Protein AF-A0A501XZV4-F1 (afdb_monomer_lite)

Foldseek 3Di:
DPVVVVVVVVVVLVVLLVVLVVCVVVVHEEEDEPVNVVSHPCVVFNKDFQVRCVVVQKHFAPPFDFNYKYKDADPPPRDIDIGTIHGPVRIDHHDDPDPDDD

pLDDT: mean 86.06, std 11.5, range [52.31, 96.38]

Sequence (102 aa):
MKARNENQKDKAKLELTIKICQHLLMGKIICLDDSQINCWPNANFPIISPTEAKKRGLVLKNGQTPVCSYSFTLSNANGRGSGYYYLASQFKPKPIKKPEAA

Secondary structure (DSSP, 8-state):
--HHHHHHHHHHHHHHHHHHHHHHHTT--EEEEHHHHTTS-TTTS-EE-HHHHHHTTEEEPTTPPPSEEEEEEETTTTEEEEEEEEEGGGEEEPP-------

Radius of gyration: 17.84 Å; chains: 1; bounding box: 44×31×60 Å

Structure (mmCIF, N/CA/C/O backbone):
data_AF-A0A501XZV4-F1
#
_entry.id   AF-A0A501XZV4-F1
#
loop_
_atom_site.group_PDB
_atom_site.id
_atom_site.type_symbol
_atom_site.label_atom_id
_atom_site.label_alt_id
_atom_site.label_comp_id
_atom_site.label_asym_id
_atom_site.label_entity_id
_atom_site.label_seq_id
_atom_site.pdbx_PDB_ins_code
_atom_site.Cartn_x
_atom_site.Cartn_y
_atom_site.Cartn_z
_atom_site.occupancy
_atom_site.B_iso_or_equiv
_atom_site.auth_seq_id
_atom_site.auth_comp_id
_atom_site.auth_asym_id
_atom_site.auth_atom_id
_atom_site.pdbx_PDB_model_num
ATOM 1 N N . MET A 1 1 ? 24.907 7.080 -26.825 1.00 52.31 1 MET A N 1
ATOM 2 C CA . MET A 1 1 ? 24.151 5.918 -26.297 1.00 52.31 1 MET A CA 1
ATOM 3 C C . MET A 1 1 ? 23.460 6.247 -24.956 1.00 52.31 1 MET A C 1
ATOM 5 O O . MET A 1 1 ? 23.897 5.749 -23.930 1.00 52.31 1 MET A O 1
ATOM 9 N N . LYS A 1 2 ? 22.404 7.081 -24.916 1.00 52.72 2 LYS A N 1
ATOM 10 C CA . LYS A 1 2 ? 21.666 7.392 -23.659 1.00 52.72 2 LYS A CA 1
ATOM 11 C C . LYS A 1 2 ? 20.240 6.807 -23.600 1.00 52.72 2 LYS A C 1
ATOM 13 O O . LYS A 1 2 ? 19.822 6.358 -22.542 1.00 52.72 2 LYS A O 1
ATOM 18 N N . ALA A 1 3 ? 19.560 6.666 -24.740 1.00 53.62 3 ALA A N 1
ATOM 19 C CA . ALA A 1 3 ? 18.152 6.243 -24.809 1.00 53.62 3 ALA A CA 1
ATOM 20 C C . ALA A 1 3 ? 17.858 4.778 -24.401 1.00 53.62 3 ALA A C 1
ATOM 22 O O . ALA A 1 3 ? 16.745 4.459 -23.993 1.00 53.62 3 ALA A O 1
ATOM 23 N N . ARG A 1 4 ? 18.833 3.856 -24.485 1.00 53.22 4 ARG A N 1
ATOM 24 C CA . ARG A 1 4 ? 18.612 2.435 -24.127 1.00 53.22 4 ARG A CA 1
ATOM 25 C C . ARG A 1 4 ? 18.395 2.216 -22.622 1.00 53.22 4 ARG A C 1
ATOM 27 O O . ARG A 1 4 ? 17.662 1.303 -22.258 1.00 53.22 4 ARG A O 1
ATOM 34 N N . ASN A 1 5 ? 18.995 3.051 -21.768 1.00 56.56 5 ASN A N 1
ATOM 35 C CA . ASN A 1 5 ? 18.925 2.898 -20.310 1.00 56.56 5 ASN A CA 1
ATOM 36 C C . ASN A 1 5 ? 17.642 3.485 -19.702 1.00 56.56 5 ASN A C 1
ATOM 38 O O . ASN A 1 5 ? 17.173 2.986 -18.682 1.00 56.56 5 ASN A O 1
ATOM 42 N N . GLU A 1 6 ? 17.067 4.522 -20.314 1.00 60.22 6 GLU A N 1
ATOM 43 C CA . GLU A 1 6 ? 15.799 5.124 -19.871 1.00 60.22 6 GLU A CA 1
ATOM 44 C C . GLU A 1 6 ? 14.633 4.160 -20.117 1.00 60.22 6 GLU A C 1
ATOM 46 O O . GLU A 1 6 ? 13.923 3.814 -19.176 1.00 60.22 6 GLU A O 1
ATOM 51 N N . ASN A 1 7 ? 14.567 3.562 -21.312 1.00 70.50 7 ASN A N 1
ATOM 52 C CA . ASN A 1 7 ? 13.572 2.535 -21.639 1.00 70.50 7 ASN A CA 1
ATOM 53 C C . ASN A 1 7 ? 13.592 1.326 -20.685 1.00 70.50 7 ASN A C 1
ATOM 55 O O . ASN A 1 7 ? 12.547 0.740 -20.417 1.00 70.50 7 ASN A O 1
ATOM 59 N N . GLN A 1 8 ? 14.756 0.935 -20.153 1.00 79.25 8 GLN A N 1
ATOM 60 C CA . GLN A 1 8 ? 14.845 -0.172 -19.191 1.00 79.25 8 GLN A CA 1
ATOM 61 C C . GLN A 1 8 ? 14.338 0.211 -17.797 1.00 79.25 8 GLN A C 1
ATOM 63 O O . GLN A 1 8 ? 13.650 -0.584 -17.158 1.00 79.25 8 GLN A O 1
ATOM 68 N N . LYS A 1 9 ? 14.651 1.423 -17.323 1.00 80.81 9 LYS A N 1
ATOM 69 C CA . LYS A 1 9 ? 14.154 1.917 -16.030 1.00 80.81 9 LYS A CA 1
ATOM 70 C C . LYS A 1 9 ? 12.647 2.135 -16.064 1.00 80.81 9 LYS A C 1
ATOM 72 O O . LYS A 1 9 ? 11.963 1.776 -15.109 1.00 80.81 9 LYS A O 1
ATOM 77 N N . ASP A 1 10 ? 12.136 2.676 -17.162 1.00 86.50 10 ASP A N 1
ATOM 78 C CA . ASP A 1 10 ? 10.704 2.895 -17.336 1.00 86.50 10 ASP A CA 1
ATOM 79 C C . ASP A 1 10 ? 9.958 1.569 -17.492 1.00 86.50 10 ASP A C 1
ATOM 81 O O . ASP A 1 10 ? 8.922 1.378 -16.859 1.00 86.50 10 ASP A O 1
ATOM 85 N N . LYS A 1 11 ? 10.541 0.592 -18.201 1.00 90.12 11 LYS A N 1
ATOM 86 C CA . LYS A 1 11 ? 10.029 -0.785 -18.225 1.00 90.12 11 LYS A CA 1
ATOM 87 C C . LYS A 1 11 ? 9.940 -1.389 -16.819 1.00 90.12 11 LYS A C 1
ATOM 89 O O . LYS A 1 11 ? 8.889 -1.907 -16.462 1.00 90.12 11 LYS A O 1
ATOM 94 N N . ALA A 1 12 ? 10.993 -1.283 -16.008 1.00 89.81 12 ALA A N 1
ATOM 95 C CA . ALA A 1 12 ? 10.995 -1.828 -14.648 1.00 89.81 12 ALA A CA 1
ATOM 96 C C . ALA A 1 12 ? 9.933 -1.168 -13.747 1.00 89.81 12 ALA A C 1
ATOM 98 O O . ALA A 1 12 ? 9.274 -1.850 -12.961 1.00 89.81 12 ALA A O 1
ATOM 99 N N . LYS A 1 13 ? 9.727 0.150 -13.881 1.00 90.06 13 LYS A N 1
ATOM 100 C CA . LYS A 1 13 ? 8.642 0.859 -13.184 1.00 90.06 13 LYS A CA 1
ATOM 101 C C . LYS A 1 13 ? 7.271 0.354 -13.625 1.00 90.06 13 LYS A C 1
ATOM 103 O O . LYS A 1 13 ? 6.446 0.057 -12.769 1.00 90.06 13 LYS A O 1
ATOM 108 N N . LEU A 1 14 ? 7.044 0.211 -14.933 1.00 91.50 14 LEU A N 1
ATOM 109 C CA . LEU A 1 14 ? 5.783 -0.300 -15.477 1.00 91.50 14 LEU A CA 1
ATOM 110 C C . LEU A 1 14 ? 5.494 -1.726 -14.998 1.00 91.50 14 LEU A C 1
ATOM 112 O O . LEU A 1 14 ? 4.387 -2.002 -14.545 1.00 91.50 14 LEU A O 1
ATOM 116 N N . GLU A 1 15 ? 6.485 -2.618 -15.038 1.00 94.12 15 GLU A N 1
ATOM 117 C CA . GLU A 1 15 ? 6.359 -3.990 -14.532 1.00 94.12 15 GLU A CA 1
ATOM 118 C C . GLU A 1 15 ? 6.001 -4.011 -13.041 1.00 94.12 15 GLU A C 1
ATOM 120 O O . GLU A 1 15 ? 5.116 -4.761 -12.620 1.00 94.12 15 GLU A O 1
ATOM 125 N N . LEU A 1 16 ? 6.633 -3.149 -12.239 1.00 93.75 16 LEU A N 1
ATOM 126 C CA . LEU A 1 16 ? 6.326 -3.023 -10.819 1.00 93.75 16 LEU A CA 1
ATOM 127 C C . LEU A 1 16 ? 4.914 -2.469 -10.581 1.00 93.75 16 LEU A C 1
ATOM 129 O O . LEU A 1 16 ? 4.183 -3.017 -9.757 1.00 93.75 16 LEU A O 1
ATOM 133 N N . THR A 1 17 ? 4.495 -1.437 -11.315 1.00 93.50 17 THR A N 1
ATOM 134 C CA . THR A 1 17 ? 3.130 -0.898 -11.238 1.00 93.50 17 THR A CA 1
ATOM 135 C C . THR A 1 17 ? 2.093 -1.958 -11.613 1.00 93.50 17 THR A C 1
ATOM 137 O O . THR A 1 17 ? 1.113 -2.131 -10.890 1.00 93.50 17 THR A O 1
ATOM 140 N N . ILE A 1 18 ? 2.320 -2.731 -12.681 1.00 94.31 18 ILE A N 1
ATOM 141 C CA . ILE A 1 18 ? 1.440 -3.844 -13.072 1.00 94.31 18 ILE A CA 1
ATOM 142 C C . ILE A 1 18 ? 1.355 -4.877 -11.945 1.00 94.31 18 ILE A C 1
ATOM 144 O O . ILE A 1 18 ? 0.257 -5.296 -11.573 1.00 94.31 18 ILE A O 1
ATOM 148 N N . LYS A 1 19 ? 2.495 -5.249 -11.352 1.00 94.56 19 LYS A N 1
ATOM 149 C CA . LYS A 1 19 ? 2.544 -6.188 -10.225 1.00 94.56 19 LYS A CA 1
ATOM 150 C C . LYS A 1 19 ? 1.756 -5.673 -9.017 1.00 94.56 19 LYS A C 1
ATOM 152 O O . LYS A 1 19 ? 1.031 -6.455 -8.401 1.00 94.56 19 LYS A O 1
ATOM 157 N N . ILE A 1 20 ? 1.864 -4.383 -8.691 1.00 94.06 20 ILE A N 1
ATOM 158 C CA . ILE A 1 20 ? 1.079 -3.734 -7.628 1.00 94.06 20 ILE A CA 1
ATOM 159 C C . ILE A 1 20 ? -0.420 -3.861 -7.927 1.00 94.06 20 ILE A C 1
ATOM 161 O O . ILE A 1 20 ? -1.174 -4.338 -7.080 1.00 94.06 20 ILE A O 1
ATOM 165 N N . CYS A 1 21 ? -0.850 -3.506 -9.141 1.00 94.00 21 CYS A N 1
ATOM 166 C CA . CYS A 1 21 ? -2.251 -3.604 -9.552 1.00 94.00 21 CYS A CA 1
ATOM 167 C C . CYS A 1 21 ? -2.788 -5.039 -9.455 1.00 94.00 21 CYS A C 1
ATOM 169 O O . CYS A 1 21 ? -3.894 -5.250 -8.966 1.00 94.00 21 CYS A O 1
ATOM 171 N N . GLN A 1 22 ? -1.999 -6.036 -9.861 1.00 95.12 22 GLN A N 1
ATOM 172 C CA . GLN A 1 22 ? -2.376 -7.444 -9.718 1.00 95.12 22 GLN A CA 1
ATOM 173 C C . GLN A 1 22 ? -2.573 -7.837 -8.249 1.00 95.12 22 GLN A C 1
ATOM 175 O O . GLN A 1 22 ? -3.563 -8.486 -7.922 1.00 95.12 22 GLN A O 1
ATOM 180 N N . HIS A 1 23 ? -1.681 -7.415 -7.347 1.00 93.56 23 HIS A N 1
ATOM 181 C CA . HIS A 1 23 ? -1.828 -7.701 -5.915 1.00 93.56 23 HIS A CA 1
ATOM 182 C C . HIS A 1 23 ? -3.084 -7.047 -5.332 1.00 93.56 23 HIS A C 1
ATOM 184 O O . HIS A 1 23 ? -3.814 -7.703 -4.590 1.00 93.56 23 HIS A O 1
ATOM 190 N N . LEU A 1 24 ? -3.377 -5.804 -5.729 1.00 91.00 24 LEU A N 1
ATOM 191 C CA . LEU A 1 24 ? -4.600 -5.098 -5.345 1.00 91.00 24 LEU A CA 1
ATOM 192 C C . LEU A 1 24 ? -5.860 -5.842 -5.798 1.00 91.00 24 LEU A C 1
ATOM 194 O O . LEU A 1 24 ? -6.761 -6.050 -4.990 1.00 91.00 24 LEU A O 1
ATOM 198 N N . LEU A 1 25 ? -5.903 -6.296 -7.054 1.00 92.44 25 LEU A N 1
ATOM 199 C CA . LEU A 1 25 ? -7.024 -7.081 -7.584 1.00 92.44 25 LEU A CA 1
ATOM 200 C C . LEU A 1 25 ? -7.211 -8.410 -6.841 1.00 92.44 25 LEU A C 1
ATOM 202 O O . LEU A 1 25 ? -8.336 -8.856 -6.646 1.00 92.44 25 LEU A O 1
ATOM 206 N N . MET A 1 26 ? -6.115 -9.032 -6.403 1.00 92.50 26 MET A N 1
ATOM 207 C CA . MET A 1 26 ? -6.141 -10.281 -5.638 1.00 92.50 26 MET A CA 1
ATOM 208 C C . MET A 1 26 ? -6.394 -10.080 -4.136 1.00 92.50 26 MET A C 1
ATOM 210 O O . MET A 1 26 ? -6.456 -11.068 -3.405 1.00 92.50 26 MET A O 1
ATOM 214 N N . GLY A 1 27 ? -6.466 -8.836 -3.651 1.00 89.06 27 GLY A N 1
ATOM 215 C CA . GLY A 1 27 ? -6.551 -8.535 -2.220 1.00 89.06 27 GLY A CA 1
ATOM 216 C C . GLY A 1 27 ? -5.319 -8.981 -1.418 1.00 89.06 27 GLY A C 1
ATOM 217 O O . GLY A 1 27 ? -5.427 -9.250 -0.223 1.00 89.06 27 GLY A O 1
ATOM 218 N N . LYS A 1 28 ? -4.150 -9.099 -2.060 1.00 92.00 28 LYS A N 1
ATOM 219 C CA . LYS A 1 28 ? -2.895 -9.513 -1.417 1.00 92.00 28 LYS A CA 1
ATOM 220 C C . LYS A 1 28 ? -2.067 -8.300 -1.010 1.00 92.00 28 LYS A C 1
ATOM 222 O O . LYS A 1 28 ? -1.948 -7.338 -1.762 1.00 92.00 28 LYS A O 1
ATOM 227 N N . ILE A 1 29 ? -1.429 -8.389 0.154 1.00 91.62 29 ILE A N 1
ATOM 228 C CA . ILE A 1 29 ? -0.465 -7.383 0.610 1.00 91.62 29 ILE A CA 1
ATOM 229 C C . ILE A 1 29 ? 0.794 -7.484 -0.254 1.00 91.62 29 ILE A C 1
ATOM 231 O O . ILE A 1 29 ? 1.326 -8.577 -0.449 1.00 91.62 29 ILE A O 1
ATOM 235 N N . ILE A 1 30 ? 1.286 -6.344 -0.738 1.00 93.00 30 ILE A N 1
ATOM 236 C CA . ILE A 1 30 ? 2.584 -6.249 -1.412 1.00 93.00 30 ILE A CA 1
ATOM 237 C C . ILE A 1 30 ? 3.631 -5.597 -0.502 1.00 93.00 30 ILE A C 1
ATOM 239 O O . ILE A 1 30 ? 3.359 -4.594 0.156 1.00 93.00 30 ILE A O 1
ATOM 243 N N . CYS A 1 31 ? 4.837 -6.157 -0.474 1.00 91.81 31 CYS A N 1
ATOM 244 C CA . CYS A 1 31 ? 5.976 -5.569 0.229 1.00 91.81 31 CYS A CA 1
ATOM 245 C C . CYS A 1 31 ? 6.753 -4.671 -0.738 1.00 91.81 31 CYS A C 1
ATOM 247 O O . CYS A 1 31 ? 7.189 -5.157 -1.783 1.00 91.81 31 CYS A O 1
ATOM 249 N N . LEU A 1 32 ? 6.926 -3.393 -0.398 1.00 90.06 32 LEU A N 1
ATOM 250 C CA . LEU A 1 32 ? 7.664 -2.419 -1.205 1.00 90.06 32 LEU A CA 1
ATOM 251 C C . LEU A 1 32 ? 8.738 -1.723 -0.365 1.00 90.06 32 LEU A C 1
ATOM 253 O O . LEU A 1 32 ? 8.506 -1.366 0.788 1.00 90.06 32 LEU A O 1
ATOM 257 N N . ASP A 1 33 ? 9.906 -1.484 -0.945 1.00 86.56 33 ASP A N 1
ATOM 258 C CA . ASP A 1 33 ? 10.886 -0.569 -0.355 1.00 86.56 33 ASP A CA 1
ATOM 259 C C . ASP A 1 33 ? 10.512 0.896 -0.639 1.00 86.56 33 ASP A C 1
ATOM 261 O O . ASP A 1 33 ? 9.723 1.194 -1.536 1.00 86.56 33 ASP A O 1
ATOM 265 N N . ASP A 1 34 ? 11.104 1.833 0.101 1.00 79.25 34 ASP A N 1
ATOM 266 C CA . ASP A 1 34 ? 10.789 3.269 0.006 1.00 79.25 34 ASP A CA 1
ATOM 267 C C . ASP A 1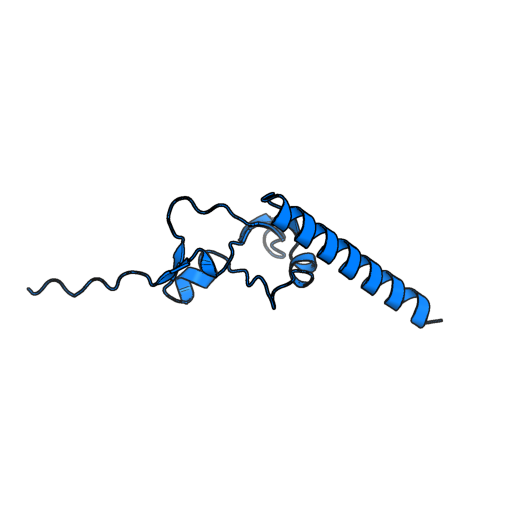 34 ? 10.887 3.822 -1.434 1.00 79.25 34 ASP A C 1
ATOM 269 O O . ASP A 1 34 ? 10.005 4.529 -1.919 1.00 79.25 34 ASP A O 1
ATOM 273 N N . SER A 1 35 ? 11.902 3.397 -2.194 1.00 83.56 35 SER A N 1
ATOM 274 C CA . SER A 1 35 ? 12.073 3.796 -3.600 1.00 83.56 35 SER A CA 1
ATOM 275 C C . SER A 1 35 ? 10.988 3.243 -4.534 1.00 83.56 35 SER A C 1
ATOM 277 O O . SER A 1 35 ? 10.696 3.848 -5.571 1.00 83.56 35 SER A O 1
ATOM 279 N N . GLN A 1 36 ? 10.373 2.117 -4.166 1.00 88.25 36 GLN A N 1
ATOM 280 C CA . GLN A 1 36 ? 9.349 1.415 -4.937 1.00 88.25 36 GLN A CA 1
ATOM 281 C C . GLN A 1 36 ? 7.943 1.977 -4.708 1.00 88.25 36 GLN A C 1
ATOM 283 O O . GLN A 1 36 ? 7.091 1.837 -5.586 1.00 88.25 36 GLN A O 1
ATOM 288 N N . ILE A 1 37 ? 7.704 2.664 -3.583 1.00 86.81 37 ILE A N 1
ATOM 289 C CA . ILE A 1 37 ? 6.417 3.312 -3.272 1.00 86.81 37 ILE A CA 1
ATOM 290 C C . ILE A 1 37 ? 5.997 4.298 -4.371 1.00 86.81 37 ILE A C 1
ATOM 292 O O . ILE A 1 37 ? 4.814 4.406 -4.684 1.00 86.81 37 ILE A O 1
ATOM 296 N N . ASN A 1 38 ? 6.956 4.941 -5.042 1.00 86.94 38 ASN A N 1
ATOM 297 C CA . ASN A 1 38 ? 6.688 5.857 -6.157 1.00 86.94 38 ASN A CA 1
ATOM 298 C C . ASN A 1 38 ? 6.016 5.192 -7.373 1.00 86.94 38 ASN A C 1
ATOM 300 O O . ASN A 1 38 ? 5.470 5.893 -8.220 1.00 86.94 38 ASN A O 1
ATOM 304 N N . CYS A 1 39 ? 6.052 3.860 -7.483 1.00 91.38 39 CYS A N 1
ATOM 305 C CA . CYS A 1 39 ? 5.392 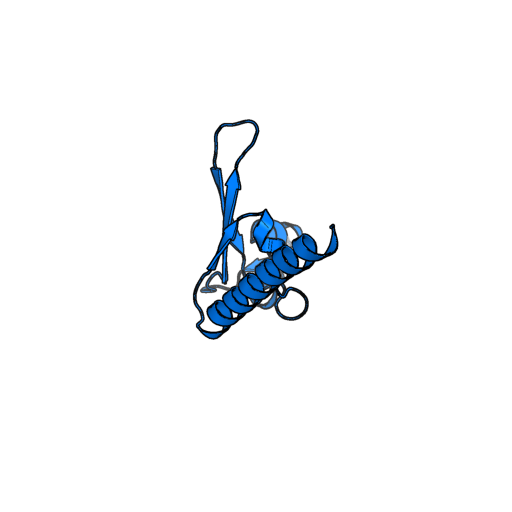3.120 -8.565 1.00 91.38 39 CYS A CA 1
ATOM 306 C C . CYS A 1 39 ? 3.918 2.806 -8.262 1.00 91.38 39 CYS A C 1
ATOM 308 O O . CYS A 1 39 ? 3.240 2.177 -9.080 1.00 91.38 39 CYS A O 1
ATOM 310 N N . TRP A 1 40 ? 3.417 3.213 -7.092 1.00 91.94 40 TRP A N 1
ATOM 311 C CA . TRP A 1 40 ? 2.028 3.014 -6.712 1.00 91.94 40 TRP A CA 1
ATOM 312 C C . TRP A 1 40 ? 1.078 3.840 -7.604 1.00 91.94 40 TRP A C 1
ATOM 314 O O . TRP A 1 40 ? 1.325 5.032 -7.806 1.00 91.94 40 TRP A O 1
ATOM 324 N N . PRO A 1 41 ? -0.038 3.269 -8.103 1.00 91.25 41 PRO A N 1
ATOM 325 C CA . PRO A 1 41 ? -1.026 3.966 -8.939 1.00 91.25 41 PRO A CA 1
ATOM 326 C C . PRO A 1 41 ? -1.904 4.935 -8.117 1.00 91.25 41 PRO A C 1
ATOM 328 O O . PRO A 1 41 ? -3.125 4.795 -8.008 1.00 91.25 41 PRO A O 1
ATOM 331 N N . ASN A 1 42 ? -1.267 5.936 -7.508 1.00 86.50 42 ASN A N 1
ATOM 332 C CA . ASN A 1 42 ? -1.840 6.807 -6.480 1.00 86.50 42 ASN A CA 1
ATOM 333 C C . ASN A 1 42 ? -3.006 7.678 -6.980 1.00 86.50 42 ASN A C 1
ATOM 335 O O . ASN A 1 42 ? -3.857 8.060 -6.184 1.00 86.50 42 ASN A O 1
ATOM 339 N N . ALA A 1 43 ? -3.067 7.962 -8.287 1.00 85.31 43 ALA A N 1
ATOM 340 C CA . ALA A 1 43 ? -4.145 8.744 -8.899 1.00 85.31 43 ALA A CA 1
ATOM 341 C C . ALA A 1 43 ? -5.527 8.094 -8.715 1.00 85.31 43 ALA A C 1
ATOM 343 O O . ALA A 1 43 ? -6.515 8.789 -8.500 1.00 85.31 43 ALA A O 1
ATOM 344 N N . ASN A 1 44 ? -5.590 6.761 -8.767 1.00 87.56 44 ASN A N 1
ATOM 345 C CA . ASN A 1 44 ? -6.834 6.006 -8.626 1.00 87.56 44 ASN A CA 1
ATOM 346 C C . ASN A 1 44 ? -6.969 5.366 -7.241 1.00 87.56 44 ASN A C 1
ATOM 348 O O . ASN A 1 44 ? -8.082 5.203 -6.744 1.00 87.56 44 ASN A O 1
ATOM 352 N N . PHE A 1 45 ? -5.846 5.015 -6.611 1.00 91.25 45 PHE A N 1
ATOM 353 C CA . PHE A 1 45 ? -5.824 4.269 -5.355 1.00 91.25 45 PHE A CA 1
ATOM 354 C C . PHE A 1 45 ? -4.933 4.969 -4.331 1.00 91.25 45 PHE A C 1
ATOM 356 O O . PHE A 1 45 ? -3.845 4.476 -4.034 1.00 91.25 45 PHE A O 1
ATOM 363 N N . PRO A 1 46 ? -5.351 6.126 -3.793 1.00 93.19 46 PRO A N 1
ATOM 364 C CA . PRO A 1 46 ? -4.525 6.868 -2.859 1.00 93.19 46 PRO A CA 1
ATOM 365 C C . PRO A 1 46 ? -4.236 6.042 -1.606 1.00 93.19 46 PRO A C 1
ATOM 367 O O . PRO A 1 46 ? -5.163 5.521 -0.978 1.00 93.19 46 PRO A 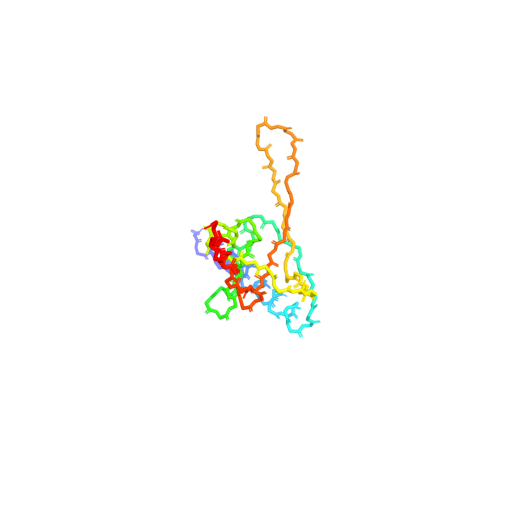O 1
ATOM 370 N N . ILE A 1 47 ? -2.961 5.947 -1.229 1.00 93.94 47 ILE A N 1
ATOM 371 C CA . ILE A 1 47 ? -2.525 5.267 -0.005 1.00 93.94 47 ILE A CA 1
ATOM 372 C C . ILE A 1 47 ? -2.035 6.247 1.051 1.00 93.94 47 ILE A C 1
ATOM 374 O O . ILE A 1 47 ? -1.482 7.304 0.754 1.00 93.94 47 ILE A O 1
ATOM 378 N N . ILE A 1 48 ? -2.235 5.885 2.313 1.00 94.19 48 ILE A N 1
ATOM 379 C CA . ILE A 1 48 ? -1.796 6.678 3.457 1.00 94.19 48 ILE A CA 1
ATOM 380 C C . ILE A 1 48 ? -1.378 5.757 4.605 1.00 94.19 48 ILE A C 1
ATOM 382 O O . ILE A 1 48 ? -1.958 4.688 4.819 1.00 94.19 48 ILE A O 1
ATOM 386 N N . SER A 1 49 ? -0.331 6.151 5.330 1.00 93.75 49 SER A N 1
ATOM 387 C CA . SER A 1 49 ? 0.101 5.440 6.532 1.00 93.75 49 SER A CA 1
ATOM 388 C C . SER A 1 49 ? -0.745 5.872 7.738 1.00 93.75 49 SER A C 1
ATOM 390 O O . SER A 1 49 ? -1.208 7.018 7.785 1.00 93.75 49 SER A O 1
ATOM 392 N N . PRO A 1 50 ? -0.928 5.020 8.763 1.00 93.50 50 PRO A N 1
ATOM 393 C CA . PRO A 1 50 ? -1.656 5.398 9.976 1.00 93.50 50 PRO A CA 1
ATOM 394 C C . PRO A 1 50 ? -1.095 6.651 10.663 1.00 93.50 50 PRO A C 1
ATOM 396 O O . PRO A 1 50 ? -1.850 7.464 11.196 1.00 93.50 50 PRO A O 1
ATOM 399 N N . THR A 1 51 ? 0.226 6.837 10.617 1.00 92.56 51 THR A N 1
ATOM 400 C CA . THR A 1 51 ? 0.907 8.010 11.178 1.00 92.56 51 THR A CA 1
ATOM 401 C C . THR A 1 51 ? 0.513 9.291 10.451 1.00 92.56 51 THR A C 1
ATOM 403 O O . THR A 1 51 ? 0.193 10.290 11.093 1.00 92.56 51 THR A O 1
ATOM 406 N N . GLU A 1 52 ? 0.498 9.267 9.118 1.00 92.50 52 GLU A N 1
ATOM 407 C CA . GLU A 1 52 ? 0.108 10.419 8.305 1.00 92.50 52 GLU A CA 1
ATOM 408 C C . GLU A 1 52 ? -1.398 10.695 8.412 1.00 92.50 52 GLU A C 1
ATOM 410 O O . GLU A 1 52 ? -1.817 11.842 8.563 1.00 92.50 52 GLU A O 1
ATOM 415 N N . ALA A 1 53 ? -2.221 9.645 8.457 1.00 93.62 53 ALA A N 1
ATOM 416 C CA . ALA A 1 53 ? -3.655 9.761 8.698 1.00 93.62 53 ALA A CA 1
ATOM 417 C C . ALA A 1 53 ? -3.957 10.429 10.051 1.00 93.62 53 ALA A C 1
ATOM 419 O O . ALA A 1 53 ? -4.791 11.333 10.120 1.00 93.62 53 ALA A O 1
ATOM 420 N N . LYS A 1 54 ? -3.224 10.064 11.112 1.00 93.19 54 LYS A N 1
ATOM 421 C CA . LYS A 1 54 ? -3.365 10.669 12.445 1.00 93.19 54 LYS A CA 1
ATOM 422 C C . LYS A 1 54 ? -3.083 12.173 12.430 1.00 93.19 54 LYS A C 1
ATOM 424 O O . LYS A 1 54 ? -3.821 12.918 13.072 1.00 93.19 54 LYS A O 1
ATOM 429 N N . LYS A 1 55 ? -2.063 12.630 11.691 1.00 93.56 55 LYS A N 1
ATOM 430 C CA . LYS A 1 55 ? -1.764 14.069 11.530 1.00 93.56 55 LYS A CA 1
ATOM 431 C C . LYS A 1 55 ? -2.911 14.827 10.858 1.00 93.56 55 LYS A C 1
ATOM 433 O O . LYS A 1 55 ? -3.138 15.987 11.174 1.00 93.56 55 LYS A O 1
ATOM 438 N N . ARG A 1 56 ? -3.664 14.155 9.983 1.00 93.25 56 ARG A N 1
ATOM 439 C CA . ARG A 1 56 ? -4.853 14.691 9.295 1.00 93.25 56 ARG A CA 1
ATOM 440 C C . ARG A 1 56 ? -6.149 14.532 10.097 1.00 93.25 56 ARG A C 1
ATOM 442 O O . ARG A 1 56 ? -7.228 14.753 9.559 1.00 93.25 56 ARG A O 1
ATOM 449 N N . GLY A 1 57 ? -6.072 14.110 11.362 1.00 93.50 57 GLY A N 1
ATOM 450 C CA . GLY A 1 57 ? -7.255 13.882 12.193 1.00 93.50 57 GLY A CA 1
ATOM 451 C C . GLY A 1 57 ? -8.103 12.690 11.743 1.00 93.50 57 GLY A C 1
ATOM 452 O O . GLY A 1 57 ? -9.289 12.632 12.053 1.00 93.50 57 GLY A O 1
ATOM 453 N N . LEU A 1 58 ? -7.517 11.736 11.018 1.00 94.94 58 LEU A N 1
ATOM 454 C CA . LEU A 1 58 ? -8.182 10.525 10.555 1.00 94.94 58 LEU A CA 1
ATOM 455 C C . LEU A 1 58 ? -7.806 9.320 11.428 1.00 94.94 58 LEU A C 1
ATOM 457 O O . LEU A 1 58 ? -6.726 9.253 12.015 1.00 94.94 58 LEU A O 1
ATOM 461 N N . VAL A 1 59 ? -8.703 8.341 11.485 1.00 94.88 59 VAL A N 1
ATOM 462 C CA . VAL A 1 59 ? -8.505 7.045 12.142 1.00 94.88 59 VAL A CA 1
ATOM 463 C C . VAL A 1 59 ? -8.909 5.922 11.197 1.00 94.88 59 VAL A C 1
ATOM 465 O O . VAL A 1 59 ? -9.847 6.066 10.414 1.00 94.88 59 VAL A O 1
ATOM 468 N N . LEU A 1 60 ? -8.190 4.803 11.246 1.00 95.31 60 LEU A N 1
ATOM 469 C CA . LEU A 1 60 ? -8.503 3.638 10.423 1.00 95.31 60 LEU A CA 1
ATOM 470 C C . LEU A 1 60 ? -9.869 3.068 10.842 1.00 95.31 60 LEU A C 1
ATOM 472 O O . LEU A 1 60 ? -10.191 3.021 12.032 1.00 95.31 60 LEU A O 1
ATOM 476 N N . LYS A 1 61 ? -10.698 2.659 9.877 1.00 94.44 61 LYS A N 1
ATOM 477 C CA . LYS A 1 61 ? -11.920 1.899 10.171 1.00 94.44 61 LYS A CA 1
ATOM 478 C C . LYS A 1 61 ? -11.527 0.543 10.780 1.00 94.44 61 LYS A C 1
ATOM 480 O O . LYS A 1 61 ? -10.462 0.005 10.490 1.00 94.44 61 LYS A O 1
ATOM 485 N N . ASN A 1 62 ? -12.378 -0.019 11.632 1.00 91.19 62 ASN A N 1
ATOM 486 C CA . ASN A 1 62 ? -12.077 -1.304 12.268 1.00 91.19 62 ASN A CA 1
ATOM 487 C C . ASN A 1 62 ? -12.022 -2.429 11.220 1.00 91.19 62 ASN A C 1
ATOM 489 O O . ASN A 1 62 ? -12.788 -2.415 10.255 1.00 91.19 62 ASN A O 1
ATOM 493 N N . GLY A 1 63 ? -11.112 -3.388 11.418 1.00 90.19 63 GLY A N 1
ATOM 494 C CA . GLY A 1 63 ? -10.988 -4.587 10.578 1.00 90.19 63 GLY A CA 1
ATOM 495 C C . GLY A 1 63 ? -10.425 -4.351 9.173 1.00 90.19 63 GLY A C 1
ATOM 496 O O . GLY A 1 63 ? 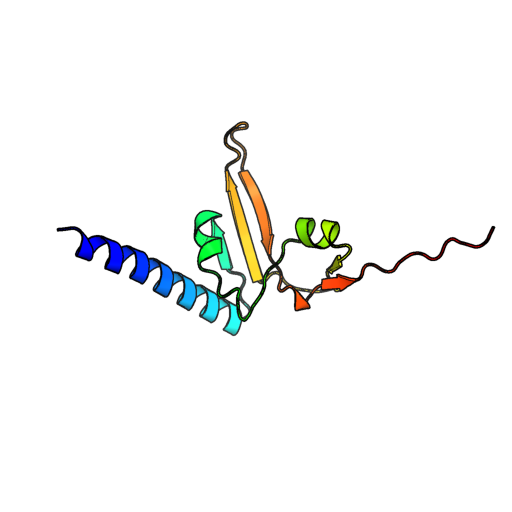-10.545 -5.225 8.323 1.00 90.19 63 GLY A O 1
ATOM 497 N N . GLN A 1 64 ? -9.842 -3.182 8.898 1.00 92.19 64 GLN A N 1
ATOM 498 C CA . GLN A 1 64 ? -9.257 -2.909 7.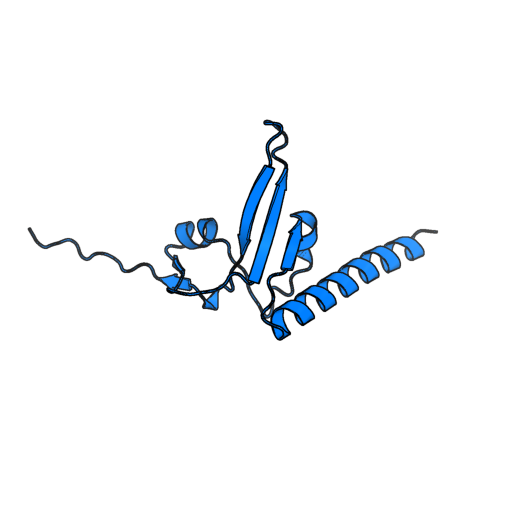587 1.00 92.19 64 GLN A CA 1
ATOM 499 C C . GLN A 1 64 ? -7.906 -3.599 7.436 1.00 92.19 64 GLN A C 1
ATOM 501 O O . GLN A 1 64 ? -7.056 -3.522 8.322 1.00 92.19 64 GLN A O 1
ATOM 506 N N . THR A 1 65 ? -7.710 -4.245 6.291 1.00 92.12 65 THR A N 1
ATOM 507 C CA . THR A 1 65 ? -6.450 -4.890 5.932 1.00 92.12 65 THR A CA 1
ATOM 508 C C . THR A 1 65 ? -5.529 -3.900 5.224 1.00 92.12 65 THR A C 1
ATOM 510 O O . THR A 1 65 ? -6.008 -3.089 4.420 1.00 92.12 65 THR A O 1
ATOM 513 N N . PRO A 1 66 ? -4.214 -3.950 5.492 1.00 94.50 66 PRO A N 1
ATOM 514 C CA . PRO A 1 66 ? -3.254 -3.158 4.743 1.00 94.50 66 PRO A CA 1
ATOM 515 C C . PRO A 1 66 ? -3.213 -3.625 3.288 1.00 94.50 66 PRO A C 1
ATOM 517 O O . PRO A 1 66 ? -3.506 -4.780 2.981 1.00 94.50 66 PRO A O 1
ATOM 520 N N . VAL A 1 67 ? -2.826 -2.723 2.393 1.00 93.81 67 VAL A N 1
ATOM 521 C CA . VAL A 1 67 ? -2.620 -3.039 0.970 1.00 93.81 67 VAL A CA 1
ATOM 522 C C . VAL A 1 67 ? -1.143 -3.146 0.619 1.00 93.81 67 VAL A C 1
ATOM 524 O O . VAL A 1 67 ? -0.773 -3.820 -0.338 1.00 93.81 67 VAL A O 1
ATOM 527 N N . CYS A 1 68 ? -0.284 -2.519 1.420 1.00 93.56 68 CYS A N 1
ATOM 528 C CA . CYS A 1 68 ? 1.154 -2.569 1.243 1.00 93.56 68 CYS A CA 1
ATOM 529 C C . CYS A 1 68 ? 1.865 -2.529 2.597 1.00 93.56 68 CYS A C 1
ATOM 531 O O . CYS A 1 68 ? 1.455 -1.803 3.503 1.00 93.56 68 CYS A O 1
ATOM 533 N N . SER A 1 69 ? 2.926 -3.314 2.739 1.00 93.31 69 SER A N 1
ATOM 534 C CA . SER A 1 69 ? 3.925 -3.146 3.791 1.00 93.31 69 SER A CA 1
ATOM 535 C C . SER A 1 69 ? 5.165 -2.480 3.206 1.00 93.31 69 SER A C 1
ATOM 537 O O . SER A 1 69 ? 5.508 -2.701 2.042 1.00 93.31 69 SER A O 1
ATOM 539 N N . TYR A 1 70 ? 5.838 -1.662 4.009 1.00 89.50 70 TYR A N 1
ATOM 540 C CA . TYR A 1 70 ? 7.073 -1.013 3.598 1.00 89.50 70 TYR A CA 1
ATOM 541 C C . TYR A 1 70 ? 8.162 -1.127 4.649 1.00 89.50 70 TYR A C 1
ATOM 543 O O . TYR A 1 70 ? 7.890 -1.242 5.847 1.00 89.50 70 TYR A O 1
ATOM 551 N N . SER A 1 71 ? 9.408 -1.093 4.184 1.00 87.00 71 SER A N 1
ATOM 552 C CA . SER A 1 71 ? 10.586 -1.081 5.043 1.00 87.00 71 SER A CA 1
ATOM 553 C C . SER A 1 71 ? 11.575 -0.017 4.585 1.00 87.00 71 SER A C 1
ATOM 555 O O . SER A 1 71 ? 11.697 0.252 3.392 1.00 87.00 71 SER A O 1
ATOM 557 N N . PHE A 1 72 ? 12.264 0.604 5.535 1.00 83.44 72 PHE A N 1
ATOM 558 C CA . PHE A 1 72 ? 13.279 1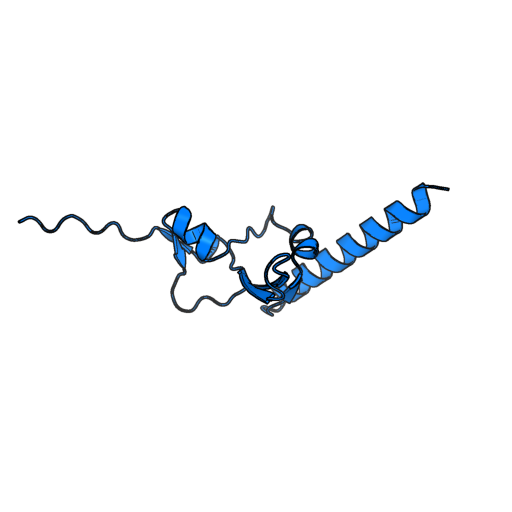.615 5.263 1.00 83.44 72 PHE A CA 1
ATOM 559 C C . PHE A 1 72 ? 14.444 1.470 6.237 1.00 83.44 72 PHE A C 1
ATOM 561 O O . PHE A 1 72 ? 14.276 1.050 7.385 1.00 83.44 72 PHE A O 1
ATOM 568 N N . THR A 1 73 ? 15.640 1.810 5.776 1.00 82.06 73 THR A N 1
ATOM 569 C CA . THR A 1 73 ? 16.847 1.779 6.604 1.00 82.06 73 THR A CA 1
ATOM 570 C C . THR A 1 73 ? 17.017 3.122 7.301 1.00 82.06 73 THR A C 1
ATOM 572 O O . THR A 1 73 ? 16.903 4.174 6.678 1.00 82.06 73 THR A O 1
ATOM 575 N N . LEU A 1 74 ? 17.302 3.095 8.600 1.00 82.19 74 LEU A N 1
ATOM 576 C CA . LEU A 1 74 ? 17.640 4.283 9.373 1.00 82.19 74 LEU A CA 1
ATOM 577 C C . LEU A 1 74 ? 19.137 4.550 9.226 1.00 82.19 74 LEU A C 1
ATOM 579 O O . LEU A 1 74 ? 19.952 3.894 9.877 1.00 82.19 74 LEU A O 1
ATOM 583 N N . SER A 1 75 ? 19.487 5.529 8.391 1.00 75.12 75 SER A N 1
ATOM 584 C CA . SER A 1 75 ? 20.873 5.868 8.037 1.00 75.12 75 SER A CA 1
ATOM 585 C C . SER A 1 75 ? 21.784 6.133 9.242 1.00 75.12 75 SER A C 1
ATOM 587 O O . SER A 1 75 ? 22.980 5.888 9.163 1.00 75.12 75 SER A O 1
ATOM 589 N N . ASN A 1 76 ? 21.225 6.589 10.368 1.00 73.00 76 ASN A N 1
ATOM 590 C CA . ASN A 1 76 ? 21.998 7.045 11.528 1.00 73.00 76 ASN A CA 1
ATOM 591 C C . ASN A 1 76 ? 22.029 6.050 12.700 1.00 73.00 76 ASN A C 1
ATOM 593 O O . ASN A 1 76 ? 22.628 6.356 13.725 1.00 73.00 76 ASN A O 1
ATOM 597 N N . ALA A 1 77 ? 21.355 4.899 12.598 1.00 69.31 77 ALA A N 1
ATOM 598 C CA . ALA A 1 77 ? 21.120 4.036 13.761 1.00 69.31 77 ALA A CA 1
ATOM 599 C C . ALA A 1 77 ? 21.331 2.534 13.512 1.00 69.31 77 ALA A C 1
ATOM 601 O O . ALA A 1 77 ? 20.992 1.741 14.386 1.00 69.31 77 ALA A O 1
ATOM 602 N N . ASN A 1 78 ? 21.833 2.120 12.337 1.00 75.69 78 ASN A N 1
ATOM 603 C CA . ASN A 1 78 ? 21.908 0.699 11.940 1.00 75.69 78 ASN A CA 1
ATOM 604 C C . ASN A 1 78 ? 20.590 -0.070 12.196 1.00 75.69 78 ASN A C 1
ATOM 606 O O . ASN A 1 78 ? 20.576 -1.267 12.475 1.00 75.69 78 ASN A O 1
ATOM 610 N N . GLY A 1 79 ? 19.465 0.642 12.118 1.00 77.69 79 GLY A N 1
ATOM 611 C CA . GLY A 1 79 ? 18.134 0.129 12.413 1.00 77.69 79 GLY A CA 1
ATOM 612 C C . GLY A 1 79 ? 17.287 0.043 11.153 1.00 77.69 79 GLY A C 1
ATOM 613 O O . GLY A 1 79 ? 17.546 0.724 10.159 1.00 77.69 79 GLY A O 1
ATOM 614 N N . ARG A 1 80 ? 16.234 -0.772 11.200 1.00 82.25 80 ARG A N 1
ATOM 615 C CA . ARG A 1 80 ? 15.247 -0.867 10.123 1.00 82.25 80 ARG A CA 1
ATOM 616 C C . ARG A 1 80 ? 13.892 -0.406 10.642 1.00 82.25 80 ARG A C 1
ATOM 618 O O . ARG A 1 80 ? 13.385 -0.936 11.626 1.00 82.25 80 ARG A O 1
ATOM 625 N N . GLY A 1 81 ? 13.321 0.593 9.983 1.00 83.62 81 GLY A N 1
ATOM 626 C CA . GLY A 1 81 ? 11.930 0.971 10.160 1.00 83.62 81 GLY A CA 1
ATOM 627 C C . GLY A 1 81 ? 11.041 0.122 9.259 1.00 83.62 81 GLY A C 1
ATOM 628 O O . GLY A 1 81 ? 11.438 -0.275 8.162 1.00 83.62 81 GLY A O 1
ATOM 629 N N . SER A 1 82 ? 9.829 -0.164 9.715 1.00 89.25 82 SER A N 1
ATOM 630 C CA . SER A 1 82 ? 8.801 -0.779 8.881 1.00 89.25 82 SER A CA 1
ATOM 631 C C . SER A 1 82 ? 7.432 -0.202 9.203 1.00 89.25 82 SER A C 1
ATOM 633 O O . SER A 1 82 ? 7.223 0.392 10.263 1.00 89.25 82 SER A O 1
ATOM 635 N N . GLY A 1 83 ? 6.506 -0.341 8.265 1.00 91.69 83 GLY A N 1
ATOM 636 C CA . GLY A 1 83 ? 5.144 0.131 8.429 1.00 91.69 83 GLY A CA 1
ATOM 637 C C . GLY A 1 83 ? 4.207 -0.434 7.376 1.00 91.69 83 GLY A C 1
ATOM 638 O O . GLY A 1 83 ? 4.581 -1.273 6.556 1.00 91.69 83 GLY A O 1
ATOM 639 N N . TYR A 1 84 ? 2.971 0.051 7.411 1.00 94.69 84 TYR A N 1
ATOM 640 C CA . TYR A 1 84 ? 1.923 -0.352 6.485 1.00 94.69 84 TYR A CA 1
ATOM 641 C C . TYR A 1 84 ? 1.240 0.858 5.864 1.00 94.69 84 TYR A C 1
ATOM 643 O O . TYR A 1 84 ? 1.033 1.886 6.516 1.00 94.69 84 TYR A O 1
ATOM 651 N N . TYR A 1 85 ? 0.841 0.682 4.614 1.00 94.69 85 TYR A N 1
ATOM 652 C CA . TYR A 1 85 ? -0.046 1.558 3.879 1.00 94.69 85 TYR A CA 1
ATOM 653 C C . TYR A 1 85 ? -1.422 0.914 3.733 1.00 94.69 85 TYR A C 1
ATOM 655 O O . TYR A 1 85 ? -1.569 -0.290 3.501 1.00 94.69 85 TYR A O 1
ATOM 663 N N . TYR A 1 86 ? -2.428 1.767 3.847 1.00 95.50 86 TYR A N 1
ATOM 664 C CA . TYR A 1 86 ? -3.840 1.453 3.688 1.00 95.50 86 TYR A CA 1
ATOM 665 C C . TYR A 1 86 ? -4.409 2.385 2.620 1.00 95.50 86 TYR A C 1
ATOM 667 O O . TYR A 1 86 ? -3.868 3.471 2.393 1.00 95.50 86 TYR A O 1
ATOM 675 N N . LEU A 1 87 ? -5.508 1.996 1.979 1.00 94.69 87 LEU A N 1
ATOM 676 C CA . LEU A 1 87 ? -6.219 2.899 1.077 1.00 94.69 87 LEU A CA 1
ATOM 677 C C . LEU A 1 87 ? -6.800 4.062 1.884 1.00 94.69 87 LEU A C 1
ATOM 679 O O . LEU A 1 87 ? -7.357 3.869 2.965 1.00 94.69 87 LEU A O 1
ATOM 683 N N . ALA A 1 88 ? -6.733 5.279 1.352 1.00 94.06 88 ALA A N 1
ATOM 684 C CA . ALA A 1 88 ? -7.256 6.463 2.032 1.00 94.06 88 ALA A CA 1
ATOM 685 C C . ALA A 1 88 ? -8.757 6.332 2.366 1.00 94.06 88 ALA A C 1
ATOM 687 O O . ALA A 1 88 ? -9.205 6.785 3.418 1.00 94.06 88 ALA A O 1
ATOM 688 N N . SER A 1 89 ? -9.521 5.627 1.523 1.00 93.69 89 SER A N 1
ATOM 689 C CA . SER A 1 89 ? -10.944 5.318 1.730 1.00 93.69 89 SER A CA 1
ATOM 690 C C . SER A 1 89 ? -11.227 4.441 2.961 1.00 93.69 89 SER A C 1
ATOM 692 O O . SER A 1 89 ? -12.365 4.394 3.444 1.00 93.69 89 SER A O 1
ATOM 694 N N . GLN A 1 90 ? -10.211 3.761 3.503 1.00 95.06 90 GLN A N 1
ATOM 695 C CA . GLN A 1 90 ? -10.306 2.927 4.704 1.00 95.06 90 GLN A CA 1
ATOM 696 C C . GLN A 1 90 ? -10.225 3.737 6.000 1.00 95.06 90 GLN A C 1
ATOM 698 O O . GLN A 1 90 ? -10.461 3.191 7.077 1.00 95.06 90 GLN A O 1
ATOM 703 N N . PHE A 1 91 ? -9.938 5.035 5.925 1.00 96.38 91 PHE A N 1
ATOM 704 C CA . PHE A 1 91 ? -9.932 5.919 7.083 1.00 96.38 91 PHE A CA 1
ATOM 705 C C . PHE A 1 91 ? -11.258 6.671 7.221 1.00 96.38 91 PHE A C 1
ATOM 707 O O . PHE A 1 91 ? -12.036 6.812 6.278 1.00 96.38 91 PHE A O 1
ATOM 714 N N . LYS A 1 92 ? -11.533 7.134 8.438 1.00 93.81 92 LYS A N 1
ATOM 715 C CA . LYS A 1 92 ? -12.660 8.001 8.783 1.00 93.81 92 LYS A CA 1
ATOM 716 C C . LYS A 1 92 ? -12.173 9.165 9.651 1.00 93.81 92 LYS A C 1
ATOM 718 O O . LYS A 1 92 ? -11.164 9.006 10.340 1.00 93.81 92 LYS A O 1
ATOM 723 N N . PRO A 1 93 ? -12.867 10.312 9.662 1.00 94.31 93 PRO A N 1
ATOM 724 C CA . PRO A 1 93 ? -12.569 11.385 10.602 1.00 94.31 93 PRO A CA 1
ATOM 725 C C . PRO A 1 93 ? -12.599 10.880 12.045 1.00 94.31 93 PRO A C 1
ATOM 727 O O . PRO A 1 93 ? -13.465 10.085 12.427 1.00 94.31 93 PRO A O 1
ATOM 730 N N . LYS A 1 94 ? -11.637 11.325 12.852 1.00 90.19 94 LYS A N 1
ATOM 731 C CA . LYS A 1 94 ? -11.628 11.055 14.285 1.00 90.19 94 LYS A CA 1
ATOM 732 C C . LYS A 1 94 ? -12.838 11.761 14.909 1.00 90.19 94 LYS A C 1
ATOM 734 O O . LYS A 1 94 ? -13.015 12.954 14.663 1.00 90.19 94 LYS A O 1
ATOM 739 N N . PRO A 1 95 ? -13.660 11.072 15.719 1.00 83.50 95 PRO A N 1
ATOM 740 C CA . PRO A 1 95 ? -14.758 11.728 16.411 1.00 83.50 95 PRO A CA 1
ATOM 741 C C . PRO A 1 95 ? -14.197 12.819 17.328 1.00 83.50 95 PRO A C 1
ATOM 743 O O . PRO A 1 95 ? -13.320 12.561 18.158 1.00 83.50 95 PRO A O 1
ATOM 746 N N . ILE A 1 96 ? -14.690 14.044 17.152 1.00 79.12 96 ILE A N 1
ATOM 747 C CA . ILE A 1 96 ? -14.411 15.157 18.056 1.00 79.12 96 ILE A CA 1
ATOM 748 C C . ILE A 1 96 ? -15.156 14.829 19.351 1.00 79.12 96 ILE A C 1
ATOM 750 O O . ILE A 1 96 ? -16.383 14.735 19.349 1.00 79.12 96 ILE A O 1
ATOM 754 N N . LYS A 1 97 ? -14.431 14.608 20.453 1.00 71.56 97 LYS A N 1
ATOM 755 C CA . LYS A 1 97 ? -15.073 14.568 21.770 1.00 71.56 97 LYS A CA 1
ATOM 756 C C . LYS A 1 97 ? -15.662 15.961 22.004 1.00 71.56 97 LYS A C 1
ATOM 758 O O . LYS A 1 97 ? -14.897 16.921 22.073 1.00 71.56 97 LYS A O 1
ATOM 763 N N . LYS A 1 98 ? -16.994 16.087 22.073 1.00 60.41 98 LYS A N 1
ATOM 764 C CA . LYS A 1 98 ? -17.603 17.305 22.626 1.00 60.41 98 LYS A CA 1
ATOM 765 C C . LYS A 1 98 ? -17.039 17.480 24.042 1.00 60.41 98 LYS A C 1
ATOM 767 O O . LYS A 1 98 ? -16.929 16.466 24.736 1.00 60.41 98 LYS A O 1
ATOM 772 N N . PRO A 1 99 ? -16.641 18.696 24.452 1.00 62.69 99 PRO A N 1
ATOM 773 C CA . PRO A 1 99 ? -16.303 18.929 25.845 1.00 62.69 99 PRO A CA 1
ATOM 774 C C . PRO A 1 99 ? -17.521 18.534 26.679 1.00 62.69 99 PRO A C 1
ATOM 776 O O . PRO A 1 99 ? -18.645 18.945 26.389 1.00 62.69 99 PRO A O 1
ATOM 779 N N . GLU A 1 100 ? -17.286 17.639 27.630 1.00 62.16 100 GLU A N 1
ATOM 780 C CA . GLU A 1 100 ? -18.247 17.263 28.655 1.00 62.16 100 GLU A CA 1
ATOM 781 C C . GLU A 1 100 ? -18.593 18.561 29.387 1.00 62.16 100 GLU A C 1
ATOM 783 O O . GLU A 1 100 ? -17.696 19.241 29.888 1.00 62.16 100 GLU A O 1
ATOM 788 N N . ALA A 1 101 ? -19.852 18.992 29.283 1.00 65.00 101 ALA A N 1
ATOM 789 C CA . ALA A 1 101 ? -20.311 20.202 29.946 1.00 65.00 101 ALA A CA 1
ATOM 790 C C . ALA A 1 101 ? -20.136 19.982 31.452 1.00 65.00 101 ALA A C 1
ATOM 792 O O . ALA A 1 101 ? -20.786 19.099 32.013 1.00 65.00 101 ALA A O 1
ATOM 793 N N . ALA A 1 102 ? -19.185 20.710 32.038 1.00 59.56 102 ALA A N 1
ATOM 794 C CA . ALA A 1 102 ? -18.978 20.787 33.478 1.00 59.56 102 ALA A CA 1
ATOM 795 C C . ALA A 1 102 ? -20.117 21.566 34.141 1.00 59.56 102 ALA A C 1
ATOM 797 O O . ALA A 1 102 ? -20.628 22.512 33.493 1.00 59.56 102 ALA A O 1
#